Protein AF-A0A6G8Q3K3-F1 (afdb_monomer)

Mean predicted aligned error: 7.08 Å

Radius of gyration: 16.11 Å; Cα contacts (8 Å, |Δi|>4): 156; chains: 1; bounding box: 49×27×40 Å

Nearest PDB structures (foldseek):
  7zje-assembly1_A  TM=4.589E-01  e=6.923E+00  Rattus norvegicus
  8rbx-assembly1_o  TM=2.814E-01  e=6.269E+00  Homo sapiens

Foldseek 3Di:
DLQLLLVLLQVCLVVLVVQPVVRSVVSNVSSVVSNVLVVVVVPDQDALVSLVVLLVSLVVLLVQLVCLQPQRDDPDGPCHRPRDDDALSSLLSNLVSVLSNLCSVCSSVVHDQDPVNVVSNVVSNVSSVVSVVVVVVVVVVVPD

Organism: NCBI:txid2653852

Secondary structure (DSSP, 8-state):
-HHHHHHHHHHHHHHHHHH-HHHHHHHHHHHHHHHHHHHHHTTS---HHHHHHHHHHHHHHHHHHHHHHHT--SSSSTTTTPPPPPPHHHHHHHHHHHHHHHHHHHHHTT-PPPHHHHHHHHHHHHHHHHHHHHHHHHGGGS--

Solvent-accessible surface area (backbone atoms only — not comparable to full-atom values): 7508 Å² total; per-residue (Å²): 70,45,49,55,26,13,52,48,30,48,67,50,16,63,66,31,40,74,74,31,63,67,52,14,48,50,25,42,49,49,14,52,52,28,36,52,48,38,61,55,58,74,75,53,93,74,59,61,66,60,35,48,50,56,34,51,55,39,50,50,52,46,49,51,54,50,35,26,56,72,56,14,43,76,92,51,71,91,58,42,53,43,61,47,81,92,47,53,64,61,51,28,28,44,37,24,37,53,43,37,36,55,52,34,54,26,56,58,69,75,40,78,74,50,75,68,52,49,49,52,44,49,52,39,50,53,50,27,53,50,32,50,55,52,4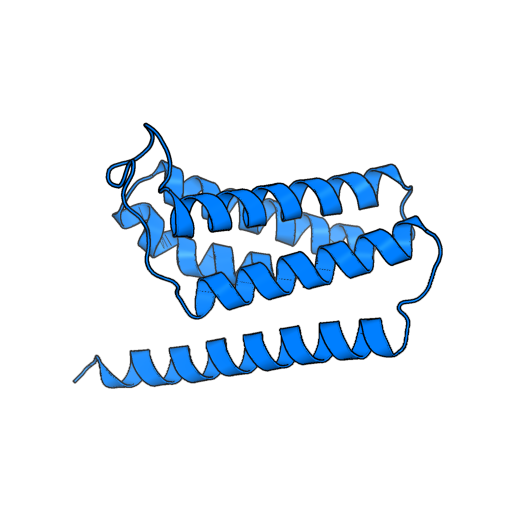8,66,51,55,66,69,68,70,83,118

Structure (mmCIF, N/CA/C/O backbone):
data_AF-A0A6G8Q3K3-F1
#
_entry.id   AF-A0A6G8Q3K3-F1
#
loop_
_atom_site.group_PDB
_atom_site.id
_atom_site.type_symbol
_atom_site.label_atom_id
_atom_site.label_alt_id
_atom_site.label_comp_id
_atom_site.label_asym_id
_atom_site.label_entity_id
_atom_site.label_seq_id
_atom_site.pdbx_PDB_ins_code
_atom_site.Cartn_x
_atom_site.Cartn_y
_atom_site.Cartn_z
_atom_site.occupancy
_atom_site.B_iso_or_equiv
_atom_site.auth_seq_id
_atom_site.auth_comp_id
_atom_site.auth_asym_id
_atom_site.auth_atom_id
_atom_site.pdbx_PDB_model_num
ATOM 1 N N . MET A 1 1 ? 1.385 -2.461 8.935 1.00 86.50 1 MET A N 1
ATOM 2 C CA . MET A 1 1 ? 0.593 -2.754 7.725 1.00 86.50 1 MET A CA 1
ATOM 3 C C . MET A 1 1 ? 0.667 -1.579 6.762 1.00 86.50 1 MET A C 1
ATOM 5 O O . MET A 1 1 ? 1.548 -1.623 5.926 1.00 86.50 1 MET A O 1
ATOM 9 N N . SER A 1 2 ? -0.084 -0.481 6.953 1.00 92.44 2 SER A N 1
ATOM 10 C CA . SER A 1 2 ? -0.017 0.698 6.052 1.00 92.44 2 SER A CA 1
ATOM 11 C C . SER A 1 2 ? 1.395 1.282 5.900 1.00 92.44 2 SER A C 1
ATOM 13 O O . SER A 1 2 ? 1.885 1.432 4.791 1.00 92.44 2 SER A O 1
ATOM 15 N N . LEU A 1 3 ? 2.092 1.540 7.015 1.00 89.69 3 LEU A N 1
ATOM 16 C CA . LEU A 1 3 ? 3.472 2.045 6.976 1.00 89.69 3 LEU A CA 1
ATOM 17 C C . LEU A 1 3 ? 4.454 1.036 6.353 1.00 89.69 3 LEU A C 1
ATOM 19 O O . LEU A 1 3 ? 5.400 1.427 5.687 1.00 89.69 3 LEU A O 1
ATOM 23 N N . SER A 1 4 ? 4.227 -0.261 6.566 1.00 90.88 4 SER A N 1
ATOM 24 C CA . SER A 1 4 ? 5.076 -1.326 6.022 1.00 90.88 4 SER A CA 1
ATOM 25 C C . SER A 1 4 ? 4.988 -1.366 4.495 1.00 90.88 4 SER A C 1
ATOM 27 O O . SER A 1 4 ? 6.020 -1.326 3.838 1.00 90.88 4 SER A O 1
ATOM 29 N N . ALA A 1 5 ? 3.768 -1.363 3.944 1.00 93.81 5 ALA A N 1
ATOM 30 C CA . ALA A 1 5 ? 3.539 -1.267 2.503 1.00 93.81 5 ALA A CA 1
ATOM 31 C C . ALA A 1 5 ? 4.138 0.027 1.931 1.00 93.81 5 ALA A C 1
ATOM 33 O O . ALA A 1 5 ? 4.858 -0.019 0.940 1.00 93.81 5 ALA A O 1
ATOM 34 N N . ALA A 1 6 ? 3.958 1.156 2.628 1.00 95.06 6 ALA A N 1
ATOM 35 C CA . ALA A 1 6 ? 4.523 2.434 2.208 1.00 95.06 6 ALA A CA 1
ATOM 36 C C . ALA A 1 6 ? 6.051 2.395 2.052 1.00 95.06 6 ALA A C 1
ATOM 38 O O . ALA A 1 6 ? 6.586 2.889 1.064 1.00 95.06 6 ALA A O 1
ATOM 39 N N . LEU A 1 7 ? 6.757 1.799 3.016 1.00 92.56 7 LEU A N 1
ATOM 40 C CA . LEU A 1 7 ? 8.214 1.678 2.967 1.00 92.56 7 LEU A CA 1
ATOM 41 C C . LEU A 1 7 ? 8.676 0.729 1.859 1.00 92.56 7 LEU A C 1
ATOM 43 O O . LEU A 1 7 ? 9.671 1.023 1.205 1.00 92.56 7 LEU A O 1
ATOM 47 N N . ILE A 1 8 ? 7.957 -0.374 1.626 1.00 93.94 8 ILE A N 1
ATOM 48 C CA . ILE A 1 8 ? 8.282 -1.304 0.537 1.00 93.94 8 ILE A CA 1
ATOM 49 C C . ILE A 1 8 ? 8.085 -0.619 -0.820 1.00 93.94 8 ILE A C 1
ATOM 51 O O . ILE A 1 8 ? 8.979 -0.680 -1.659 1.00 93.94 8 ILE A O 1
ATOM 55 N N . HIS A 1 9 ? 6.973 0.096 -1.018 1.00 97.12 9 HIS A N 1
ATOM 56 C CA . HIS A 1 9 ? 6.743 0.846 -2.251 1.00 97.12 9 HIS A CA 1
ATOM 57 C C . HIS A 1 9 ? 7.795 1.932 -2.477 1.00 97.12 9 HIS A C 1
ATOM 59 O O . HIS A 1 9 ? 8.308 2.076 -3.581 1.00 97.12 9 HIS A O 1
ATOM 65 N N . LEU A 1 10 ? 8.161 2.672 -1.428 1.00 96.25 10 LEU A N 1
ATOM 66 C CA . LEU A 1 10 ? 9.201 3.690 -1.536 1.00 96.25 10 LEU A CA 1
ATOM 67 C C . LEU A 1 10 ? 10.562 3.076 -1.887 1.00 96.25 10 LEU A C 1
ATOM 69 O O . LEU A 1 10 ? 11.306 3.658 -2.669 1.00 96.25 10 LEU A O 1
ATOM 73 N N . PHE A 1 11 ? 10.874 1.909 -1.320 1.00 95.44 11 PHE A N 1
ATOM 74 C CA . PHE A 1 11 ? 12.110 1.184 -1.601 1.00 95.44 11 PHE A CA 1
ATOM 75 C C . PHE A 1 11 ? 12.168 0.658 -3.041 1.00 95.44 11 PHE A C 1
ATOM 77 O O . PHE A 1 11 ? 13.223 0.726 -3.656 1.00 95.44 11 PHE A O 1
ATOM 84 N N . ALA A 1 12 ? 11.048 0.176 -3.584 1.00 94.62 12 ALA A N 1
ATOM 85 C CA . ALA A 1 12 ? 10.960 -0.324 -4.959 1.00 94.62 12 ALA A CA 1
ATOM 86 C C . ALA A 1 12 ? 10.897 0.794 -6.022 1.00 94.62 12 ALA A C 1
ATOM 88 O O . ALA A 1 12 ? 11.140 0.543 -7.201 1.00 94.62 12 ALA A O 1
ATOM 89 N N . ALA A 1 13 ? 10.578 2.031 -5.627 1.00 96.44 13 ALA A N 1
ATOM 90 C CA . ALA A 1 13 ? 10.362 3.133 -6.561 1.00 96.44 13 ALA A CA 1
ATOM 91 C C . ALA A 1 13 ? 11.549 3.448 -7.500 1.00 96.44 13 ALA A C 1
ATOM 93 O O . ALA A 1 13 ? 11.274 3.704 -8.671 1.00 96.44 13 ALA A O 1
ATOM 94 N N . PRO A 1 14 ? 12.829 3.456 -7.061 1.00 96.56 14 PRO A N 1
ATOM 95 C CA . PRO A 1 14 ? 13.956 3.771 -7.943 1.00 96.56 14 PRO A CA 1
ATOM 96 C C . PRO A 1 14 ? 14.071 2.815 -9.133 1.00 96.56 14 PRO A C 1
ATOM 98 O O . PRO A 1 14 ? 14.147 3.284 -10.262 1.00 96.56 14 PRO A O 1
ATOM 101 N N . GLU A 1 15 ? 13.978 1.505 -8.889 1.00 93.06 15 GLU A N 1
ATOM 102 C CA . GLU A 1 15 ? 13.992 0.468 -9.934 1.00 93.06 15 GLU A CA 1
ATOM 103 C C . GLU A 1 15 ? 12.875 0.716 -10.961 1.00 93.06 15 GLU A C 1
ATOM 105 O O . GLU A 1 15 ? 13.106 0.747 -12.165 1.00 93.06 15 GLU A O 1
ATOM 110 N N . HIS A 1 16 ? 11.676 1.060 -10.490 1.00 94.50 16 HIS A N 1
ATOM 111 C CA . HIS A 1 16 ? 10.541 1.337 -11.369 1.00 94.50 16 HIS A CA 1
ATOM 112 C C . HIS A 1 16 ? 10.669 2.669 -12.129 1.00 94.50 16 HIS A C 1
ATOM 114 O O . HIS A 1 16 ? 10.059 2.831 -13.184 1.00 94.50 16 HIS A O 1
ATOM 120 N N . PHE A 1 17 ? 11.443 3.641 -11.631 1.00 96.75 17 PHE A N 1
ATOM 121 C CA . PHE A 1 17 ? 11.765 4.857 -12.387 1.00 96.75 17 PHE A CA 1
ATOM 122 C C . PHE A 1 17 ? 12.752 4.595 -13.526 1.00 96.75 17 PHE A C 1
ATOM 124 O O . PHE A 1 17 ? 12.676 5.298 -14.536 1.00 96.75 17 PHE A O 1
ATOM 131 N N . GLU A 1 18 ? 13.652 3.620 -13.371 1.00 95.62 18 GLU A N 1
ATOM 132 C CA . GLU A 1 18 ? 14.578 3.203 -14.431 1.00 95.62 18 GLU A CA 1
ATOM 133 C C . GLU A 1 18 ? 13.828 2.555 -15.602 1.00 95.62 18 GLU A C 1
ATOM 135 O O . GLU A 1 18 ? 14.192 2.769 -16.757 1.00 95.62 18 GLU A O 1
ATOM 140 N N . GLU A 1 19 ? 12.733 1.847 -15.316 1.00 92.44 19 GLU A N 1
ATOM 141 C CA . GLU A 1 19 ? 11.857 1.268 -16.338 1.00 92.44 19 GLU A CA 1
ATOM 142 C C . GLU A 1 19 ? 10.944 2.314 -16.992 1.00 92.44 19 GLU A C 1
ATOM 144 O O . GLU A 1 19 ? 10.910 2.462 -18.217 1.00 92.44 19 GLU A O 1
ATOM 149 N N . TRP A 1 20 ? 10.161 3.042 -16.187 1.00 94.31 20 TRP A N 1
ATOM 150 C CA . TRP A 1 20 ? 9.233 4.048 -16.693 1.00 94.31 20 TRP A CA 1
ATOM 151 C C . TRP A 1 20 ? 8.797 5.035 -15.612 1.00 94.31 20 TRP A C 1
ATOM 153 O O . TRP A 1 20 ? 8.324 4.663 -14.539 1.00 94.31 20 TRP A O 1
ATOM 163 N N . TRP A 1 21 ? 8.826 6.331 -15.937 1.00 95.56 21 TRP A N 1
ATOM 164 C CA . TRP A 1 21 ? 8.464 7.394 -14.993 1.00 95.56 21 TRP A CA 1
ATOM 165 C C . TRP A 1 21 ? 7.082 7.199 -14.346 1.00 95.56 21 TRP A C 1
ATOM 167 O O . TRP A 1 21 ? 6.893 7.560 -13.182 1.00 95.56 21 TRP A O 1
ATOM 177 N N . GLY A 1 22 ? 6.116 6.628 -15.075 1.00 94.50 22 GLY A N 1
ATOM 178 C CA . GLY A 1 22 ? 4.771 6.386 -14.559 1.00 94.50 22 GLY A CA 1
ATOM 179 C C . GLY A 1 22 ? 4.720 5.265 -13.518 1.00 94.50 22 GLY A C 1
ATOM 180 O O . GLY A 1 22 ? 3.977 5.396 -12.544 1.00 94.50 22 GLY A O 1
ATOM 181 N N . TYR A 1 23 ? 5.552 4.226 -13.650 1.00 93.69 23 TYR A N 1
ATOM 182 C CA . TYR A 1 23 ? 5.670 3.175 -12.638 1.00 93.69 23 TYR A CA 1
ATOM 183 C C . TYR A 1 23 ? 6.285 3.746 -11.363 1.00 93.69 23 TYR A C 1
ATOM 185 O O . TYR A 1 23 ? 5.654 3.705 -10.308 1.00 93.69 23 TYR A O 1
ATOM 193 N N . GLY A 1 24 ? 7.446 4.400 -11.460 1.00 96.25 24 GLY A N 1
ATOM 194 C CA . GLY A 1 24 ? 8.074 5.040 -10.301 1.00 96.25 24 GLY A CA 1
ATOM 195 C C . GLY A 1 24 ? 7.152 6.049 -9.601 1.00 96.25 24 GLY A C 1
ATOM 196 O O . GLY A 1 24 ? 7.032 6.054 -8.373 1.00 96.25 24 GLY A O 1
ATOM 197 N N . THR A 1 25 ? 6.404 6.851 -10.369 1.00 97.69 25 THR A N 1
ATOM 198 C CA . THR A 1 25 ? 5.424 7.805 -9.817 1.00 97.69 25 THR A CA 1
ATOM 199 C C . THR A 1 25 ? 4.296 7.101 -9.064 1.00 97.69 25 THR A C 1
ATOM 201 O O . THR A 1 25 ? 3.905 7.559 -7.988 1.00 97.69 25 THR A O 1
ATOM 204 N N . PHE A 1 26 ? 3.780 5.985 -9.586 1.00 96.06 26 PHE A N 1
ATOM 205 C CA . PHE A 1 26 ? 2.769 5.184 -8.897 1.00 96.06 26 PHE A CA 1
ATOM 206 C C . PHE A 1 26 ? 3.288 4.646 -7.557 1.00 96.06 26 PHE A C 1
ATOM 208 O O . PHE A 1 26 ? 2.590 4.750 -6.544 1.00 96.06 26 PHE A O 1
ATOM 215 N N . PHE A 1 27 ? 4.519 4.132 -7.524 1.00 97.62 27 PHE A N 1
ATOM 216 C CA . PHE A 1 27 ? 5.136 3.609 -6.304 1.00 97.62 27 PHE A CA 1
ATOM 217 C C . PHE A 1 27 ? 5.346 4.704 -5.249 1.00 97.62 27 PHE A C 1
ATOM 219 O O . PHE A 1 27 ? 4.936 4.540 -4.098 1.00 97.62 27 PHE A O 1
ATOM 226 N N . VAL A 1 28 ? 5.890 5.864 -5.634 1.00 98.38 28 VAL A N 1
ATOM 227 C CA . VAL A 1 28 ? 6.034 7.012 -4.718 1.00 98.38 28 VAL A CA 1
ATOM 228 C C . VAL A 1 28 ? 4.674 7.514 -4.237 1.00 98.38 28 VAL A C 1
ATOM 230 O O . VAL A 1 28 ? 4.496 7.762 -3.044 1.00 98.38 28 VAL A O 1
ATOM 233 N N . GLY A 1 29 ? 3.695 7.641 -5.136 1.00 98.50 29 GLY A N 1
ATOM 234 C CA . GLY A 1 29 ? 2.341 8.069 -4.790 1.00 98.50 29 GLY A CA 1
ATOM 235 C C . GLY A 1 29 ? 1.688 7.131 -3.775 1.00 98.50 29 GLY A C 1
ATOM 236 O O . GLY A 1 29 ? 1.175 7.587 -2.750 1.00 98.50 29 GLY A O 1
ATOM 237 N N . SER A 1 30 ? 1.785 5.821 -4.009 1.00 98.25 30 SER A N 1
ATOM 238 C CA . SER A 1 30 ? 1.301 4.786 -3.091 1.00 98.25 30 SER A CA 1
ATOM 239 C C . SER A 1 30 ? 1.991 4.881 -1.732 1.00 98.25 30 SER A C 1
ATOM 241 O O . SER A 1 30 ? 1.313 4.905 -0.703 1.00 98.25 30 SER A O 1
ATOM 243 N N . ALA A 1 31 ? 3.317 5.044 -1.714 1.00 97.94 31 ALA A N 1
ATOM 244 C CA . ALA A 1 31 ? 4.086 5.213 -0.487 1.00 97.94 31 ALA A CA 1
ATOM 245 C C . ALA A 1 31 ? 3.659 6.445 0.323 1.00 97.94 31 ALA A C 1
ATOM 247 O O . ALA A 1 31 ? 3.425 6.349 1.530 1.00 97.94 31 ALA A O 1
ATOM 248 N N . VAL A 1 32 ? 3.505 7.599 -0.329 1.00 98.44 32 VAL A N 1
ATOM 249 C CA . VAL A 1 32 ? 3.074 8.842 0.327 1.00 98.44 32 VAL A CA 1
ATOM 250 C C . VAL A 1 32 ? 1.670 8.687 0.903 1.00 98.44 32 VAL A C 1
ATOM 252 O O . VAL A 1 32 ? 1.450 9.002 2.075 1.00 98.44 32 VAL A O 1
ATOM 255 N N . VAL A 1 33 ? 0.725 8.165 0.117 1.00 98.31 33 VAL A N 1
ATOM 256 C CA . VAL A 1 33 ? -0.665 7.986 0.553 1.00 98.31 33 VAL A CA 1
ATOM 257 C C . VAL A 1 33 ? -0.750 6.990 1.709 1.00 98.31 33 VAL A C 1
ATOM 259 O O . VAL A 1 33 ? -1.375 7.292 2.726 1.00 98.31 33 VAL A O 1
ATOM 262 N N . GLN A 1 34 ? -0.096 5.832 1.610 1.00 98.19 34 GLN A N 1
ATOM 263 C CA . GLN A 1 34 ? -0.116 4.813 2.664 1.00 98.19 34 GLN A CA 1
ATOM 264 C C . GLN A 1 34 ? 0.643 5.254 3.923 1.00 98.19 34 GLN A C 1
ATOM 266 O O . GLN A 1 34 ? 0.217 4.927 5.036 1.00 98.19 34 GLN A O 1
ATOM 271 N N . GLY A 1 35 ? 1.726 6.020 3.778 1.00 96.81 35 GLY A N 1
ATOM 272 C CA . GLY A 1 35 ? 2.465 6.613 4.892 1.00 96.81 35 GLY A CA 1
ATOM 273 C C . GLY A 1 35 ? 1.633 7.667 5.625 1.00 96.81 35 GLY A C 1
ATOM 274 O O . GLY A 1 35 ? 1.469 7.593 6.845 1.00 96.81 35 GLY A O 1
ATOM 275 N N . ALA A 1 36 ? 1.024 8.597 4.885 1.00 97.56 36 ALA A N 1
ATOM 276 C CA . ALA A 1 36 ? 0.123 9.603 5.443 1.00 97.56 36 ALA A CA 1
ATOM 277 C C . ALA A 1 36 ? -1.094 8.953 6.116 1.00 97.56 36 ALA A C 1
ATOM 279 O O . ALA A 1 36 ? -1.437 9.304 7.247 1.00 97.56 36 ALA A O 1
ATOM 280 N N . TYR A 1 37 ? -1.704 7.957 5.467 1.00 97.69 37 TYR A N 1
ATOM 281 C CA . TYR A 1 37 ? -2.822 7.206 6.030 1.00 97.69 37 TYR A CA 1
ATOM 282 C C . TYR A 1 37 ? -2.429 6.510 7.338 1.00 97.69 37 TYR A C 1
ATOM 284 O O . TYR A 1 37 ? -3.190 6.569 8.300 1.00 97.69 37 TYR A O 1
ATOM 292 N N . ALA A 1 38 ? -1.228 5.923 7.423 1.00 93.88 38 ALA A N 1
ATOM 293 C CA . ALA A 1 38 ? -0.725 5.318 8.657 1.00 93.88 38 ALA A CA 1
ATOM 294 C C . ALA A 1 38 ? -0.639 6.337 9.803 1.00 93.88 38 ALA A C 1
ATOM 296 O O . ALA A 1 38 ? -1.115 6.067 10.904 1.00 93.88 38 ALA A O 1
ATOM 297 N N . VAL A 1 39 ? -0.067 7.516 9.537 1.00 93.88 39 VAL A N 1
ATOM 298 C CA . VAL A 1 39 ? 0.079 8.586 10.535 1.00 93.88 39 VAL A CA 1
ATOM 299 C C . VAL A 1 39 ? -1.281 9.098 10.999 1.00 93.88 39 VAL A C 1
ATOM 301 O O . VAL A 1 39 ? -1.493 9.270 12.198 1.00 93.88 39 V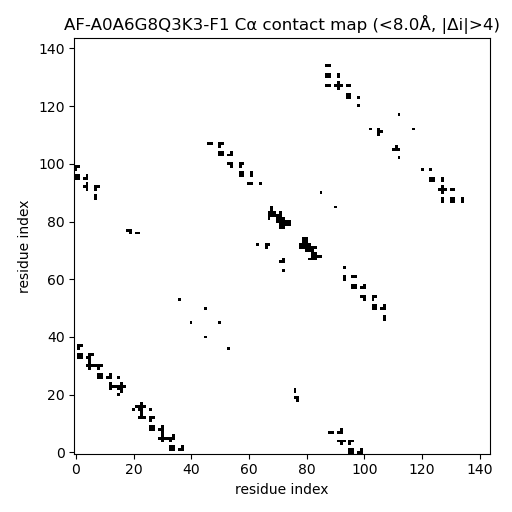AL A O 1
ATOM 304 N N . VAL A 1 40 ? -2.213 9.336 10.073 1.00 96.12 40 VAL A N 1
ATOM 305 C CA . VAL A 1 40 ? -3.554 9.831 10.408 1.00 96.12 40 VAL A CA 1
ATOM 306 C C . VAL A 1 40 ? -4.345 8.768 11.166 1.00 96.12 40 VAL A C 1
ATOM 308 O O . VAL A 1 40 ? -4.922 9.081 12.202 1.00 96.12 40 VAL A O 1
ATOM 311 N N . LEU A 1 41 ? -4.309 7.504 10.736 1.00 93.50 41 LEU A N 1
ATOM 312 C CA . LEU A 1 41 ? -5.029 6.405 11.385 1.00 93.50 41 LEU A CA 1
ATOM 313 C C . LEU A 1 41 ? -4.718 6.306 12.890 1.00 93.50 41 LEU A C 1
ATOM 315 O O . LEU A 1 41 ? -5.624 6.037 13.672 1.00 93.50 41 LEU A O 1
ATOM 319 N N . LEU A 1 42 ? -3.479 6.590 13.306 1.00 91.31 42 LEU A N 1
ATOM 320 C CA . LEU A 1 42 ? -3.048 6.545 14.710 1.00 91.31 42 LEU A CA 1
ATOM 321 C C . LEU A 1 42 ? -3.556 7.708 15.581 1.00 91.31 42 LEU A C 1
ATOM 323 O O . LEU A 1 42 ? -3.440 7.639 16.802 1.00 91.31 42 LEU A O 1
ATOM 327 N N . ARG A 1 43 ? -4.103 8.780 14.995 1.00 93.19 43 ARG A N 1
ATOM 328 C CA . ARG A 1 43 ? -4.485 9.999 15.735 1.00 93.19 43 ARG A CA 1
ATOM 329 C C . ARG A 1 43 ? -5.876 9.960 16.360 1.00 93.19 43 ARG A C 1
ATOM 331 O O . ARG A 1 43 ? -6.239 10.906 17.053 1.00 93.19 43 ARG A O 1
ATOM 338 N N . GLY A 1 44 ? -6.655 8.904 16.153 1.00 83.06 44 GLY A N 1
ATOM 339 C CA . GLY A 1 44 ? -7.929 8.781 16.847 1.00 83.06 44 GLY A CA 1
ATOM 340 C C . GLY A 1 44 ? -8.893 7.771 16.245 1.00 83.06 44 GLY A C 1
ATOM 341 O O . GLY A 1 44 ? -8.581 7.102 15.258 1.00 83.06 44 GLY A O 1
ATOM 342 N N . PRO A 1 45 ? -10.082 7.649 16.850 1.00 83.44 45 PRO A N 1
ATOM 343 C CA . PRO A 1 45 ? -11.194 6.967 16.216 1.00 83.44 45 PRO A CA 1
ATOM 344 C C . PRO A 1 45 ? -11.641 7.768 14.989 1.00 83.44 45 PRO A C 1
ATOM 346 O O . PRO A 1 45 ? -11.746 8.993 15.034 1.00 83.44 45 PRO A O 1
ATOM 349 N N . TRP A 1 46 ? -11.934 7.069 13.897 1.00 93.44 46 TRP A N 1
ATOM 350 C CA . TRP A 1 46 ? -12.368 7.689 12.650 1.00 93.44 46 TRP A CA 1
ATOM 351 C C . TRP A 1 46 ? -13.759 7.197 12.260 1.00 93.44 46 TRP A C 1
ATOM 353 O O . TRP A 1 46 ? -14.190 6.110 12.641 1.00 93.44 46 TRP A O 1
ATOM 363 N N . GLY A 1 47 ? -14.480 8.002 11.480 1.00 92.12 47 GLY A N 1
ATOM 364 C CA . GLY A 1 47 ? -15.770 7.597 10.926 1.00 92.12 47 GLY A CA 1
ATOM 365 C C . GLY A 1 47 ? -15.636 6.495 9.868 1.00 92.12 47 GLY A C 1
ATOM 366 O O . GLY A 1 47 ? -14.578 6.304 9.267 1.00 92.12 47 GLY A O 1
ATOM 367 N N . SER A 1 48 ? -16.748 5.814 9.567 1.00 93.31 48 SER A N 1
ATOM 368 C CA . SER A 1 48 ? -16.811 4.727 8.570 1.00 93.31 48 SER A CA 1
ATOM 369 C C . SER A 1 48 ? -16.209 5.101 7.207 1.00 93.31 48 SER A C 1
ATOM 371 O O . SER A 1 48 ? -15.620 4.247 6.539 1.00 93.31 48 SER A O 1
ATOM 373 N N . SER A 1 49 ? -16.345 6.358 6.777 1.00 96.25 49 SER A N 1
ATOM 374 C CA . SER A 1 49 ? -15.806 6.831 5.496 1.00 96.25 49 SER A CA 1
ATOM 375 C C . SER A 1 49 ? -14.281 6.748 5.440 1.00 96.25 49 SER A C 1
ATOM 377 O O . SER A 1 49 ? -13.742 6.309 4.431 1.00 96.25 49 SER A O 1
ATOM 379 N N . PHE A 1 50 ? -13.586 7.075 6.533 1.00 96.88 50 PHE A N 1
ATOM 380 C CA . PHE A 1 50 ? -12.124 7.022 6.589 1.00 96.88 50 PHE A CA 1
ATOM 381 C C . PHE A 1 50 ? -11.610 5.592 6.388 1.00 96.88 50 PHE A C 1
ATOM 383 O O . PHE A 1 50 ? -10.774 5.341 5.522 1.00 96.88 50 PHE A O 1
ATOM 390 N N . TYR A 1 51 ? -12.192 4.630 7.111 1.00 96.19 51 TYR A N 1
ATOM 391 C CA . TYR A 1 51 ? -11.853 3.216 6.948 1.00 96.19 51 TYR A CA 1
ATOM 392 C C . TYR A 1 51 ? -12.179 2.702 5.544 1.00 96.19 51 TYR A C 1
ATOM 394 O O . TYR A 1 51 ? -11.433 1.897 4.996 1.00 96.19 51 TYR A O 1
ATOM 402 N N . THR A 1 52 ? -13.272 3.182 4.944 1.00 97.31 52 THR A N 1
ATOM 403 C CA . THR A 1 52 ? -13.663 2.810 3.576 1.00 97.31 52 THR A CA 1
ATOM 404 C C . THR A 1 52 ? -12.645 3.302 2.548 1.00 97.31 52 THR A C 1
ATOM 406 O O . THR A 1 52 ? -12.297 2.539 1.654 1.00 97.31 52 THR A O 1
ATOM 409 N N . VAL A 1 53 ? -12.119 4.521 2.705 1.00 97.75 53 VAL A N 1
ATOM 410 C CA . VAL A 1 53 ? -11.045 5.050 1.847 1.00 97.75 53 VAL A CA 1
ATOM 411 C C . VAL A 1 53 ? -9.790 4.185 1.953 1.00 97.75 53 VAL A C 1
ATOM 413 O O . VAL A 1 53 ? -9.244 3.787 0.927 1.00 97.75 53 VAL A O 1
ATOM 416 N N . GLY A 1 54 ? -9.370 3.824 3.170 1.00 97.56 54 GLY A N 1
ATOM 417 C CA . GLY A 1 54 ? -8.222 2.936 3.355 1.00 97.56 54 GLY A CA 1
ATOM 418 C C . GLY A 1 54 ? -8.429 1.551 2.737 1.00 97.56 54 GLY A C 1
ATOM 419 O O . GLY A 1 54 ? -7.530 1.037 2.078 1.00 97.56 54 GLY A O 1
ATOM 420 N N . ILE A 1 55 ? -9.620 0.963 2.897 1.00 98.06 55 ILE A N 1
ATOM 421 C CA . ILE A 1 55 ? -9.970 -0.326 2.280 1.00 98.06 55 ILE A CA 1
ATOM 422 C C . ILE A 1 55 ? -9.902 -0.227 0.755 1.00 98.06 55 ILE A C 1
ATOM 424 O O . ILE A 1 55 ? -9.216 -1.026 0.125 1.00 98.06 55 ILE A O 1
ATOM 428 N N . ALA A 1 56 ? -10.592 0.752 0.168 1.00 98.12 56 ALA A N 1
ATOM 429 C CA . ALA A 1 56 ? -10.665 0.910 -1.279 1.00 98.12 56 ALA A CA 1
ATOM 430 C C . ALA A 1 56 ? -9.282 1.166 -1.890 1.00 98.12 56 ALA A C 1
ATOM 432 O O . ALA A 1 56 ? -8.923 0.510 -2.861 1.00 98.12 56 ALA A O 1
ATOM 433 N N . GLY A 1 57 ? -8.485 2.055 -1.289 1.00 97.94 57 GLY A N 1
ATOM 434 C CA . GLY A 1 57 ? -7.145 2.376 -1.781 1.00 97.94 57 GLY A CA 1
ATOM 435 C C . GLY A 1 57 ? -6.222 1.157 -1.823 1.00 97.94 57 GLY A C 1
ATOM 436 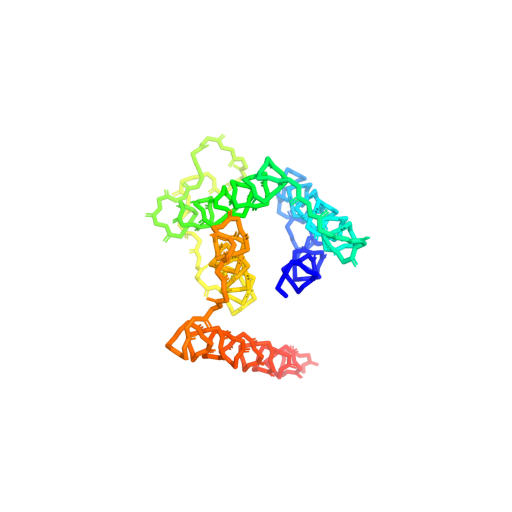O O . GLY A 1 57 ? -5.599 0.902 -2.846 1.00 97.94 57 GLY A O 1
ATOM 437 N N . ASN A 1 58 ? -6.186 0.357 -0.753 1.00 98.19 58 ASN A N 1
ATOM 438 C CA . ASN A 1 58 ? -5.348 -0.847 -0.722 1.00 98.19 58 ASN A CA 1
ATOM 439 C C . ASN A 1 58 ? -5.867 -1.928 -1.682 1.00 98.19 58 ASN A C 1
ATOM 441 O O . ASN A 1 58 ? -5.073 -2.580 -2.345 1.00 98.19 58 ASN A O 1
ATOM 445 N N . LEU A 1 59 ? -7.189 -2.095 -1.819 1.00 97.38 59 LEU A N 1
ATOM 446 C CA . LEU A 1 59 ? -7.748 -3.040 -2.793 1.00 97.38 59 LEU A CA 1
ATOM 447 C C . LEU A 1 59 ? -7.415 -2.666 -4.240 1.00 97.38 59 LEU A C 1
ATOM 449 O O . LEU A 1 59 ? -7.225 -3.564 -5.052 1.00 97.38 59 LEU A O 1
ATOM 453 N N . VAL A 1 60 ? -7.329 -1.373 -4.564 1.00 97.62 60 VAL A N 1
ATOM 454 C CA . VAL A 1 60 ? -6.900 -0.922 -5.896 1.00 97.62 60 VAL A CA 1
ATOM 455 C C . VAL A 1 60 ? -5.452 -1.327 -6.171 1.00 97.62 60 VAL A C 1
ATOM 457 O O . VAL A 1 60 ? -5.183 -1.848 -7.250 1.00 97.62 60 VAL A O 1
ATOM 460 N N . ILE A 1 61 ? -4.541 -1.149 -5.208 1.00 97.50 61 ILE A N 1
ATOM 461 C CA . ILE A 1 61 ? -3.131 -1.543 -5.373 1.00 97.50 61 ILE A CA 1
ATOM 462 C C . ILE A 1 61 ? -3.016 -3.066 -5.522 1.00 97.50 61 ILE A C 1
ATOM 464 O O . ILE A 1 61 ? -2.420 -3.540 -6.486 1.00 97.50 61 ILE A O 1
ATOM 468 N N . VAL A 1 62 ? -3.679 -3.834 -4.651 1.00 95.81 62 VAL A N 1
ATOM 469 C CA . VAL A 1 62 ? -3.706 -5.307 -4.724 1.00 95.81 62 VAL A CA 1
ATOM 470 C C . VAL A 1 62 ? -4.297 -5.796 -6.050 1.00 95.81 62 VAL A C 1
ATOM 472 O O . VAL A 1 62 ? -3.784 -6.740 -6.646 1.00 95.81 62 VAL A O 1
ATOM 475 N N . ALA A 1 63 ? -5.374 -5.171 -6.535 1.00 92.31 63 ALA A N 1
ATOM 476 C CA . ALA A 1 63 ? -5.979 -5.529 -7.814 1.00 92.31 63 ALA A CA 1
ATOM 477 C C . ALA A 1 63 ? -5.041 -5.226 -8.988 1.00 92.31 63 ALA A C 1
ATOM 479 O O . ALA A 1 63 ? -4.926 -6.047 -9.894 1.00 92.31 63 ALA A O 1
ATOM 480 N N .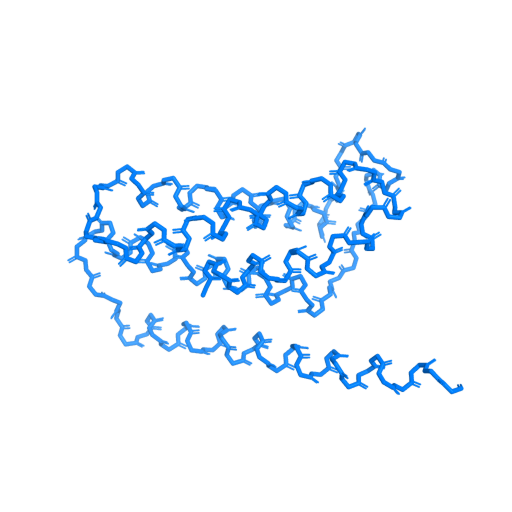 LEU A 1 64 ? -4.349 -4.085 -8.960 1.00 92.19 64 LEU A N 1
ATOM 481 C CA . LEU A 1 64 ? -3.352 -3.748 -9.971 1.00 92.19 64 LEU A CA 1
ATOM 482 C C . LEU A 1 64 ? -2.194 -4.753 -9.970 1.00 92.19 64 LEU A C 1
ATOM 484 O O . LEU A 1 64 ? -1.820 -5.238 -11.034 1.00 92.19 64 LEU A O 1
ATOM 488 N N . TRP A 1 65 ? -1.683 -5.119 -8.790 1.00 93.25 65 TRP A N 1
ATOM 489 C CA . TRP A 1 65 ? -0.675 -6.171 -8.646 1.00 93.25 65 TRP A CA 1
ATOM 490 C C . TRP A 1 65 ? -1.179 -7.523 -9.171 1.00 93.25 65 TRP A C 1
ATOM 492 O O . TRP A 1 65 ? -0.463 -8.245 -9.850 1.00 93.25 65 TRP A O 1
ATOM 502 N N . LEU A 1 66 ? -2.443 -7.879 -8.940 1.00 88.06 66 LEU A N 1
ATOM 503 C CA . LEU A 1 66 ? -2.979 -9.116 -9.506 1.00 88.06 66 LEU A CA 1
ATOM 504 C C . LEU A 1 66 ? -3.018 -9.062 -11.041 1.00 88.06 66 LEU A C 1
ATOM 506 O O . LEU A 1 66 ? -2.677 -10.045 -11.697 1.00 88.06 66 LEU A O 1
ATOM 510 N N . VAL A 1 67 ? -3.412 -7.924 -11.619 1.00 85.94 67 VAL A N 1
ATOM 511 C CA . VAL A 1 67 ? -3.462 -7.730 -13.076 1.00 85.94 67 VAL A CA 1
ATOM 512 C C . VAL A 1 67 ? -2.075 -7.865 -13.692 1.00 85.94 67 VAL A C 1
ATOM 514 O O . VAL A 1 67 ? -1.909 -8.646 -14.624 1.00 85.94 67 VAL A O 1
ATOM 517 N N . THR A 1 68 ? -1.062 -7.191 -13.151 1.00 86.44 68 THR A N 1
ATOM 518 C CA . THR A 1 68 ? 0.318 -7.280 -13.659 1.00 86.44 68 THR A CA 1
ATOM 519 C C . THR A 1 68 ? 0.865 -8.714 -13.606 1.00 86.44 68 THR A C 1
ATOM 521 O O . THR A 1 68 ? 1.622 -9.110 -14.485 1.00 86.44 68 THR A O 1
ATOM 524 N N . ARG A 1 69 ? 0.434 -9.530 -12.630 1.00 88.88 69 ARG A N 1
ATOM 525 C CA . ARG A 1 69 ? 0.896 -10.923 -12.428 1.00 88.88 69 ARG A CA 1
ATOM 526 C C . ARG A 1 69 ? 0.077 -11.973 -13.185 1.00 88.88 69 ARG A C 1
ATOM 528 O O . ARG A 1 69 ? 0.454 -13.141 -13.205 1.00 88.88 69 ARG A O 1
ATOM 535 N N . THR A 1 70 ? -1.048 -11.593 -13.789 1.00 79.38 70 THR A N 1
ATOM 536 C CA . THR A 1 70 ? -1.947 -12.545 -14.474 1.00 79.38 70 THR A CA 1
ATOM 537 C C . THR A 1 70 ? -2.231 -12.200 -15.929 1.00 79.38 70 THR A C 1
ATOM 539 O O . THR A 1 70 ? -2.432 -13.107 -16.732 1.00 79.38 70 THR A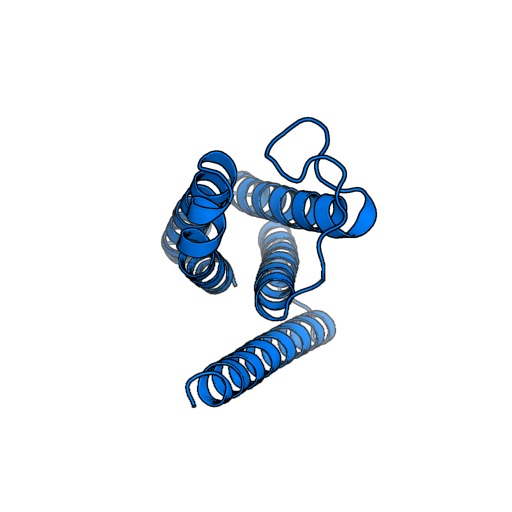 O 1
ATOM 542 N N . ALA A 1 71 ? -2.247 -10.914 -16.274 1.00 81.75 71 ALA A N 1
ATOM 543 C CA . ALA A 1 71 ? -2.604 -10.420 -17.601 1.00 81.75 71 ALA A CA 1
ATOM 544 C C . ALA A 1 71 ? -1.640 -9.353 -18.149 1.00 81.75 71 ALA A C 1
ATOM 546 O O . ALA A 1 71 ? -1.671 -9.080 -19.347 1.00 81.75 71 ALA A O 1
ATOM 547 N N . GLY A 1 72 ? -0.810 -8.751 -17.291 1.00 82.62 72 GLY A N 1
ATOM 548 C CA . GLY A 1 72 ? -0.020 -7.566 -17.622 1.00 82.62 72 GLY A CA 1
ATOM 549 C C . GLY A 1 72 ? -0.867 -6.287 -17.643 1.00 82.62 72 GLY A C 1
ATOM 550 O O . GLY A 1 72 ? -2.093 -6.327 -17.786 1.00 82.62 72 GLY A O 1
ATOM 551 N N . ILE A 1 73 ? -0.232 -5.121 -17.477 1.00 84.62 73 ILE A N 1
ATOM 552 C CA . ILE A 1 73 ? -0.947 -3.836 -17.579 1.00 84.62 73 ILE A CA 1
ATOM 553 C C . ILE A 1 73 ? -1.294 -3.575 -19.046 1.00 84.62 73 ILE A C 1
ATOM 555 O O . ILE A 1 73 ? -0.412 -3.626 -19.905 1.00 84.62 73 ILE A O 1
ATOM 559 N N . PRO A 1 74 ? -2.553 -3.249 -19.371 1.00 79.75 74 PRO A N 1
ATOM 560 C CA . PRO A 1 74 ? -2.921 -2.952 -20.741 1.00 79.75 74 PRO A CA 1
ATOM 561 C C . PRO A 1 74 ? -2.479 -1.531 -21.127 1.00 79.75 74 PRO A C 1
ATOM 563 O O . PRO A 1 74 ? -2.703 -0.572 -20.389 1.00 79.75 74 PRO A O 1
ATOM 566 N N . PHE A 1 75 ? -1.907 -1.392 -22.326 1.00 80.44 75 PHE A N 1
ATOM 567 C CA . PHE A 1 75 ? -1.645 -0.123 -23.037 1.00 80.44 75 PHE A CA 1
ATOM 568 C C . PHE A 1 75 ? -0.669 0.889 -22.404 1.00 80.44 75 PHE A C 1
ATOM 570 O O . PHE A 1 75 ? -0.315 1.856 -23.079 1.00 80.44 75 PHE A O 1
ATOM 577 N N . LEU A 1 76 ? -0.248 0.722 -21.148 1.00 84.25 76 LEU A N 1
ATOM 578 C CA . LEU A 1 76 ? 0.608 1.675 -20.436 1.00 84.25 76 LEU A CA 1
ATOM 579 C C . LEU A 1 76 ? 1.993 1.095 -20.157 1.00 84.25 76 LEU A C 1
ATOM 581 O O . LEU A 1 76 ? 2.111 -0.043 -19.716 1.00 84.25 76 LEU A O 1
ATOM 585 N N . GLY A 1 77 ? 3.011 1.937 -20.344 1.00 85.88 77 GLY A N 1
ATOM 586 C CA . GLY A 1 77 ? 4.407 1.617 -20.066 1.00 85.88 77 GLY A CA 1
ATOM 587 C C . GLY A 1 77 ? 5.072 0.713 -21.116 1.00 85.88 77 GLY A C 1
ATOM 588 O O . GLY A 1 77 ? 4.416 0.224 -22.038 1.00 85.88 77 GLY A O 1
ATOM 589 N N . PRO A 1 78 ? 6.399 0.527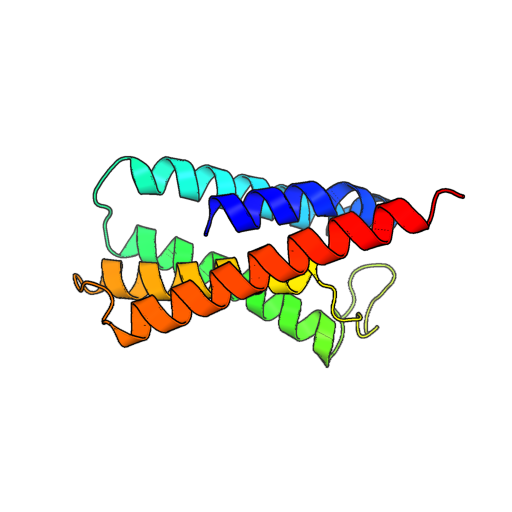 -21.013 1.00 87.12 78 PRO A N 1
ATOM 590 C CA . PRO A 1 78 ? 7.182 -0.279 -21.952 1.00 87.12 78 PRO A CA 1
ATOM 591 C C . PRO A 1 78 ? 6.865 -1.780 -21.870 1.00 87.12 78 PRO A C 1
ATOM 593 O O . PRO A 1 78 ? 7.044 -2.479 -22.859 1.00 87.12 78 PRO A O 1
ATOM 596 N N . HIS A 1 79 ? 6.333 -2.241 -20.734 1.00 83.38 79 HIS A N 1
ATOM 597 C CA . HIS A 1 79 ? 6.002 -3.644 -20.445 1.00 83.38 79 HIS A CA 1
ATOM 598 C C . HIS A 1 79 ? 4.503 -3.954 -20.612 1.00 83.38 79 HIS A C 1
ATOM 600 O O . HIS A 1 79 ? 3.941 -4.812 -19.932 1.00 83.38 79 HIS A O 1
ATOM 606 N N . ALA A 1 80 ? 3.807 -3.220 -21.484 1.00 86.75 80 ALA A N 1
ATOM 607 C CA . ALA A 1 80 ? 2.377 -3.419 -21.685 1.00 86.75 80 ALA A CA 1
ATOM 608 C C . ALA A 1 80 ? 2.071 -4.856 -22.152 1.00 86.75 80 ALA A C 1
ATOM 610 O O . ALA A 1 80 ? 2.689 -5.352 -23.091 1.00 86.75 80 ALA A O 1
ATOM 611 N N . TRP A 1 81 ? 1.069 -5.485 -21.529 1.00 89.56 81 TRP A N 1
ATOM 612 C CA . TRP A 1 81 ? 0.667 -6.892 -21.720 1.00 89.56 81 TRP A CA 1
ATOM 613 C C . TRP A 1 81 ? 1.691 -7.952 -21.301 1.00 89.56 81 TRP A C 1
ATOM 615 O O . TRP A 1 81 ? 1.412 -9.146 -21.422 1.00 89.56 81 TRP A O 1
ATOM 625 N N . GLU A 1 82 ? 2.850 -7.553 -20.786 1.00 87.94 82 GLU A N 1
ATOM 626 C CA . GLU A 1 82 ? 3.825 -8.495 -20.256 1.00 87.94 82 GLU A CA 1
ATOM 627 C C . GLU A 1 82 ? 3.407 -8.913 -18.843 1.00 87.94 82 GLU A C 1
ATOM 629 O O . GLU A 1 82 ? 3.057 -8.083 -18.002 1.00 87.94 82 GLU A O 1
ATOM 634 N N . VAL A 1 83 ? 3.399 -10.224 -18.590 1.00 87.19 83 VAL A N 1
ATOM 635 C CA . VAL A 1 83 ? 3.134 -10.761 -17.253 1.00 87.19 83 VAL A CA 1
ATOM 636 C C . VAL A 1 83 ? 4.412 -10.665 -16.438 1.00 87.19 83 VAL A C 1
ATOM 638 O O . VAL A 1 83 ? 5.422 -11.287 -16.768 1.00 87.19 83 VAL A O 1
ATOM 641 N N . GLU A 1 84 ? 4.344 -9.907 -15.352 1.00 83.88 84 GLU A N 1
ATOM 642 C CA . GLU A 1 84 ? 5.464 -9.731 -14.439 1.00 83.88 84 GLU A CA 1
ATOM 643 C C . GLU A 1 84 ? 5.630 -10.950 -13.524 1.00 83.88 84 GLU A C 1
ATOM 645 O O . GLU A 1 84 ? 4.661 -11.576 -13.078 1.00 83.88 84 GLU A O 1
ATOM 650 N N . GLY A 1 85 ? 6.887 -11.272 -13.214 1.00 85.62 85 GLY A N 1
ATOM 651 C CA . GLY A 1 85 ? 7.220 -12.285 -12.223 1.00 85.62 85 GLY A CA 1
ATOM 652 C C . GLY A 1 85 ? 6.763 -11.888 -10.818 1.00 85.62 85 GLY A C 1
ATOM 653 O O . GLY A 1 85 ? 6.547 -10.719 -10.503 1.00 85.62 85 GLY A O 1
ATOM 654 N N . VAL A 1 86 ? 6.630 -12.885 -9.947 1.00 85.56 86 VAL A N 1
ATOM 655 C CA . VAL A 1 86 ? 6.277 -12.659 -8.544 1.00 85.56 86 VAL A CA 1
ATOM 656 C C . VAL A 1 86 ? 7.548 -12.466 -7.720 1.00 85.56 86 VAL A C 1
ATOM 658 O O . VAL A 1 86 ? 8.363 -13.385 -7.603 1.00 85.56 86 VAL A O 1
ATOM 661 N N . GLY A 1 87 ? 7.707 -11.280 -7.136 1.00 86.75 87 GLY A N 1
ATOM 662 C CA . GLY A 1 87 ? 8.839 -10.915 -6.295 1.00 86.75 87 GLY A CA 1
ATOM 663 C C . GLY A 1 87 ? 8.569 -11.089 -4.797 1.00 86.75 87 GLY A C 1
ATOM 664 O O . GLY A 1 87 ? 7.447 -11.017 -4.306 1.00 86.75 87 GLY A O 1
ATOM 665 N N . ALA A 1 88 ? 9.630 -11.262 -4.008 1.00 86.00 88 ALA A N 1
ATOM 666 C CA . ALA A 1 88 ? 9.495 -11.337 -2.549 1.00 86.00 88 ALA A CA 1
ATOM 667 C C . ALA A 1 88 ? 8.980 -10.017 -1.937 1.00 86.00 88 ALA A C 1
ATOM 669 O O . ALA A 1 88 ? 8.189 -10.030 -0.988 1.00 86.00 88 ALA A O 1
ATOM 670 N N . LEU A 1 89 ? 9.427 -8.875 -2.472 1.00 86.00 89 LEU A N 1
ATOM 671 C CA . LEU A 1 89 ? 9.019 -7.551 -2.000 1.00 86.00 89 LEU A CA 1
ATOM 672 C C . LEU A 1 89 ? 7.558 -7.248 -2.341 1.00 86.00 89 LEU A C 1
ATOM 674 O O . LEU A 1 89 ? 6.819 -6.797 -1.466 1.00 86.00 89 LEU A O 1
ATOM 678 N N . ASP A 1 90 ? 7.124 -7.547 -3.567 1.00 89.94 90 ASP A N 1
ATOM 679 C CA . ASP A 1 90 ? 5.752 -7.275 -3.998 1.00 89.94 90 ASP A CA 1
ATOM 680 C C . ASP A 1 90 ? 4.719 -8.128 -3.234 1.00 89.94 90 ASP A C 1
ATOM 682 O O . ASP A 1 90 ? 3.702 -7.602 -2.772 1.00 89.94 90 ASP A O 1
ATOM 686 N N . LEU A 1 91 ? 5.030 -9.396 -2.943 1.00 90.44 91 LEU A N 1
ATOM 687 C CA . LEU A 1 91 ? 4.206 -10.245 -2.085 1.00 90.44 91 LEU A CA 1
ATOM 688 C C . LEU A 1 91 ? 4.154 -9.730 -0.648 1.00 90.44 91 LEU A C 1
ATOM 690 O O . LEU A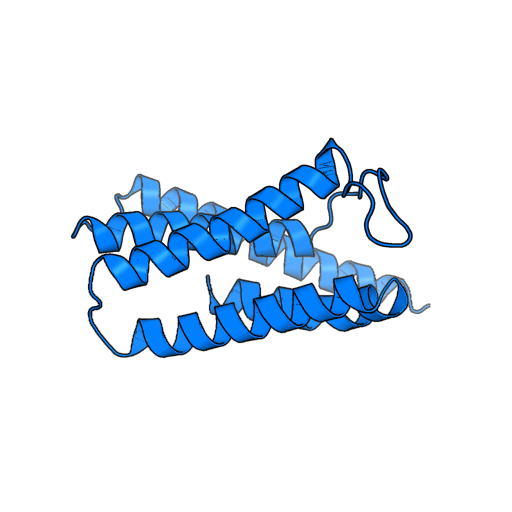 1 91 ? 3.107 -9.792 -0.003 1.00 90.44 91 LEU A O 1
ATOM 694 N N . SER A 1 92 ? 5.271 -9.212 -0.135 1.00 88.12 92 SER A N 1
ATOM 695 C CA . SER A 1 92 ? 5.338 -8.647 1.216 1.00 88.12 92 SER A CA 1
ATOM 696 C C . SER A 1 92 ? 4.483 -7.385 1.342 1.00 88.12 92 SER A C 1
ATOM 698 O O . SER A 1 92 ? 3.766 -7.230 2.336 1.00 88.12 92 SER A O 1
ATOM 700 N N . ALA A 1 93 ? 4.522 -6.506 0.334 1.00 93.00 93 ALA A N 1
ATOM 701 C CA . ALA A 1 93 ? 3.646 -5.340 0.255 1.00 93.00 93 ALA A CA 1
ATOM 702 C C . ALA A 1 93 ? 2.179 -5.782 0.191 1.00 93.00 93 ALA A C 1
ATOM 704 O O . ALA A 1 93 ? 1.404 -5.439 1.084 1.00 93.00 93 ALA A O 1
ATOM 705 N N . THR A 1 94 ? 1.836 -6.648 -0.764 1.00 93.62 94 THR A N 1
ATOM 706 C CA . THR A 1 94 ? 0.474 -7.164 -0.972 1.00 93.62 94 THR A CA 1
ATOM 707 C C . THR A 1 94 ? -0.088 -7.822 0.294 1.00 93.62 94 THR A C 1
ATOM 709 O O . THR A 1 94 ? -1.225 -7.568 0.695 1.00 93.62 94 THR A O 1
ATOM 712 N N . ALA A 1 95 ? 0.711 -8.628 1.000 1.00 89.62 95 ALA A N 1
ATOM 713 C CA . ALA A 1 95 ? 0.311 -9.247 2.262 1.00 89.62 95 ALA A CA 1
ATOM 714 C C . ALA A 1 95 ? 0.004 -8.203 3.350 1.00 89.62 95 ALA A C 1
ATOM 716 O O . ALA A 1 95 ? -0.995 -8.324 4.069 1.00 89.62 95 ALA A O 1
ATOM 717 N N . ALA A 1 96 ? 0.831 -7.159 3.465 1.00 91.19 96 ALA A N 1
ATOM 718 C CA . ALA A 1 96 ? 0.605 -6.066 4.405 1.00 91.19 96 ALA A CA 1
ATOM 719 C C . ALA A 1 96 ? -0.664 -5.265 4.064 1.00 91.19 96 ALA A C 1
ATOM 721 O O . ALA A 1 96 ? -1.401 -4.873 4.973 1.00 91.19 96 ALA A O 1
ATOM 722 N N . GLU A 1 97 ? -0.944 -5.048 2.782 1.00 96.31 97 GLU A N 1
ATOM 723 C CA . GLU A 1 97 ? -2.148 -4.367 2.299 1.00 96.31 97 GLU A CA 1
ATOM 724 C C . GLU A 1 97 ? -3.415 -5.170 2.594 1.00 96.31 97 GLU A C 1
ATOM 726 O O . GLU A 1 97 ? -4.364 -4.641 3.176 1.00 96.31 97 GLU A O 1
ATOM 731 N N . VAL A 1 98 ? -3.415 -6.472 2.294 1.00 94.69 98 VAL A N 1
ATOM 732 C CA . VAL A 1 98 ? -4.537 -7.373 2.601 1.00 94.69 98 VAL A CA 1
ATOM 733 C C . VAL A 1 98 ? -4.787 -7.439 4.109 1.00 94.69 98 VAL A C 1
ATOM 735 O O . VAL A 1 98 ? -5.930 -7.310 4.557 1.00 94.69 98 VAL A O 1
ATOM 738 N N . ALA A 1 99 ? -3.731 -7.563 4.919 1.00 91.25 99 ALA A N 1
ATOM 739 C CA . ALA A 1 99 ? -3.854 -7.542 6.375 1.00 91.25 99 ALA A CA 1
ATOM 740 C C . ALA A 1 99 ? -4.452 -6.216 6.883 1.00 91.25 99 ALA A C 1
ATOM 742 O O . ALA A 1 99 ? -5.298 -6.217 7.784 1.00 91.25 99 ALA A O 1
ATOM 743 N N . LEU A 1 100 ? -4.058 -5.080 6.290 1.00 94.44 100 LEU A N 1
ATOM 744 C CA . LEU A 1 100 ? -4.647 -3.781 6.610 1.00 94.44 100 LEU A CA 1
ATOM 745 C C . LEU A 1 100 ? -6.131 -3.731 6.247 1.00 94.44 100 LEU A C 1
ATOM 747 O O . LEU A 1 100 ? -6.929 -3.286 7.069 1.00 94.44 100 LEU A O 1
ATOM 751 N N . VAL A 1 101 ? -6.515 -4.198 5.058 1.00 96.06 101 VAL A N 1
ATOM 752 C CA . VAL A 1 101 ? -7.919 -4.236 4.619 1.00 96.06 101 VAL A CA 1
ATOM 753 C C . VAL A 1 101 ? -8.776 -5.004 5.624 1.00 96.06 101 VAL A C 1
ATOM 755 O O . VAL A 1 101 ? -9.808 -4.494 6.064 1.00 96.06 101 VAL A O 1
ATOM 758 N N . VAL A 1 102 ? -8.329 -6.185 6.056 1.00 93.56 102 VAL A N 1
ATOM 759 C CA . VAL A 1 102 ? -9.040 -6.997 7.057 1.00 93.56 102 VAL A CA 1
ATOM 760 C C . VAL A 1 102 ? -9.197 -6.238 8.380 1.00 93.56 102 VAL A C 1
ATOM 762 O O . VAL A 1 102 ? -10.300 -6.179 8.934 1.00 93.56 102 VAL A O 1
ATOM 765 N N . ALA A 1 103 ? -8.128 -5.599 8.864 1.00 91.81 103 ALA A N 1
ATOM 766 C CA . ALA A 1 103 ? -8.167 -4.803 10.089 1.00 91.81 103 ALA A CA 1
ATOM 767 C C . ALA A 1 103 ? -9.129 -3.605 9.978 1.00 91.81 103 ALA A C 1
ATOM 769 O O . ALA A 1 103 ? -9.928 -3.364 10.883 1.00 91.81 103 ALA A O 1
ATOM 770 N N . LEU A 1 104 ? -9.108 -2.883 8.856 1.00 94.31 104 LEU A N 1
ATOM 771 C CA . LEU A 1 104 ? -9.991 -1.741 8.617 1.00 94.31 104 LEU A CA 1
ATOM 772 C C . LEU A 1 104 ? -11.462 -2.160 8.507 1.00 94.31 104 LEU A C 1
ATOM 774 O O . LEU A 1 104 ? -12.334 -1.450 9.006 1.00 94.31 104 LEU A O 1
ATOM 778 N N . VAL A 1 105 ? -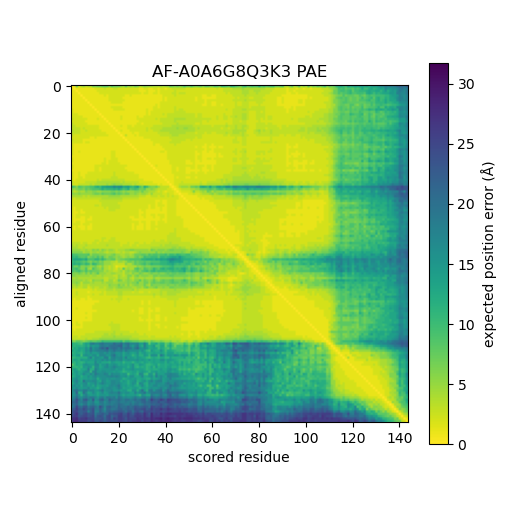11.760 -3.321 7.912 1.00 94.69 105 VAL A N 1
ATOM 779 C CA . VAL A 1 105 ? -13.125 -3.877 7.877 1.00 94.69 105 VAL A CA 1
ATOM 780 C C . VAL A 1 105 ? -13.622 -4.192 9.289 1.00 94.69 105 VAL A C 1
ATOM 782 O O . VAL A 1 105 ? -14.779 -3.906 9.605 1.00 94.69 105 VAL A O 1
ATOM 785 N N . ALA A 1 106 ? -12.767 -4.754 10.146 1.00 91.50 106 ALA A N 1
ATOM 786 C CA . ALA A 1 106 ? -13.110 -5.036 11.537 1.00 91.50 106 ALA A CA 1
ATOM 787 C C . ALA A 1 106 ? -13.382 -3.739 12.322 1.00 91.50 106 ALA A C 1
ATOM 789 O O . ALA A 1 106 ? -14.460 -3.596 12.907 1.00 91.50 106 ALA A O 1
ATOM 790 N N . LEU A 1 107 ? -12.474 -2.758 12.224 1.00 91.56 107 LEU A N 1
ATOM 791 C CA . LEU A 1 107 ? -12.620 -1.435 12.844 1.00 91.56 107 LEU A CA 1
ATOM 792 C C . LEU A 1 107 ? -13.898 -0.726 12.387 1.00 91.56 107 LEU A C 1
ATOM 794 O O . LEU A 1 107 ? -14.672 -0.250 13.215 1.00 91.56 107 LEU A O 1
ATOM 798 N N . ARG A 1 108 ? -14.183 -0.730 11.080 1.00 93.31 108 ARG A N 1
ATOM 799 C CA . ARG A 1 108 ? -15.402 -0.136 10.514 1.00 93.31 108 ARG A CA 1
ATOM 800 C C . ARG A 1 108 ? -16.680 -0.771 11.063 1.00 93.31 108 ARG A C 1
ATOM 802 O O . ARG A 1 108 ? -17.687 -0.087 11.205 1.00 93.31 108 ARG A O 1
ATOM 809 N N . ARG A 1 109 ? -16.656 -2.073 11.354 1.00 91.88 109 ARG A N 1
ATOM 810 C CA . ARG A 1 109 ? -17.792 -2.814 11.927 1.00 91.88 109 ARG A CA 1
ATOM 811 C C . ARG A 1 109 ? -17.896 -2.672 13.448 1.00 91.88 109 ARG A C 1
ATOM 813 O O . ARG A 1 109 ? -18.799 -3.270 14.028 1.00 91.88 109 ARG A O 1
ATOM 820 N N . GLY A 1 110 ? -16.978 -1.944 14.090 1.00 85.44 110 GLY A N 1
ATOM 821 C CA . GLY A 1 110 ? -16.892 -1.857 15.548 1.00 85.44 110 GLY A CA 1
ATOM 822 C C . GLY A 1 110 ? -16.544 -3.195 16.206 1.00 85.44 110 GLY A C 1
ATOM 823 O O . GLY A 1 110 ? -16.933 -3.438 17.345 1.00 85.44 110 GLY A O 1
ATOM 824 N N . ARG A 1 111 ? -15.867 -4.098 15.485 1.00 77.06 111 ARG A N 1
ATOM 825 C CA . ARG A 1 111 ? -15.497 -5.433 15.973 1.00 77.06 111 ARG A CA 1
ATOM 826 C C . ARG A 1 111 ? -13.986 -5.533 16.142 1.00 77.06 111 ARG A C 1
ATOM 828 O O . ARG A 1 111 ? -13.231 -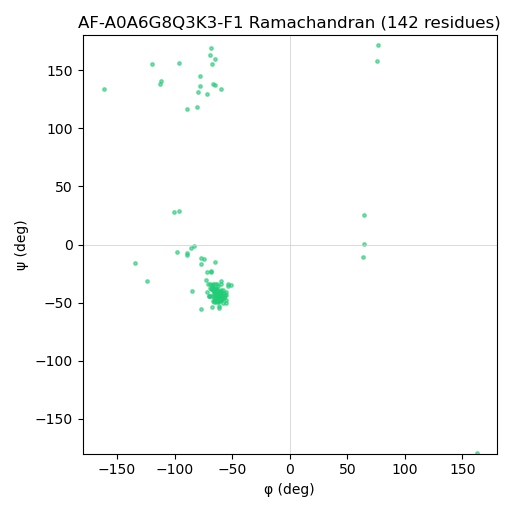5.065 15.294 1.00 77.06 111 ARG A O 1
ATOM 835 N N . GLY A 1 112 ? -13.547 -6.205 17.204 1.00 70.88 112 GLY A N 1
ATOM 836 C CA . GLY A 1 112 ? -12.175 -6.707 17.284 1.00 70.88 112 GLY A CA 1
ATOM 837 C C . GLY A 1 112 ? -11.946 -7.829 16.265 1.00 70.88 112 GLY A C 1
ATOM 838 O O . GLY A 1 112 ? -12.894 -8.503 15.853 1.00 70.88 112 GLY A O 1
ATOM 839 N N . LEU A 1 113 ? -10.694 -8.041 15.852 1.00 72.44 113 LEU A N 1
ATOM 840 C CA . LEU A 1 113 ? -10.325 -9.218 15.060 1.00 72.44 113 LEU A CA 1
ATOM 841 C C . LEU A 1 113 ? -10.526 -10.492 15.898 1.00 72.44 113 LEU A C 1
ATOM 843 O O . LEU A 1 113 ? -10.179 -10.517 17.081 1.00 72.44 113 LEU A O 1
ATOM 847 N N . SER A 1 114 ? -11.084 -11.546 15.292 1.00 76.25 114 SER A N 1
ATOM 848 C CA . SER A 1 114 ? -11.194 -12.861 15.941 1.00 76.25 114 SER A CA 1
ATOM 849 C C . SER A 1 114 ? -9.807 -13.498 16.126 1.00 76.25 114 SER A C 1
ATOM 851 O O . SER A 1 114 ? -8.821 -13.018 15.560 1.00 76.25 114 SER A O 1
ATOM 853 N N . LYS A 1 115 ? -9.704 -14.586 16.903 1.00 75.88 115 LYS A N 1
ATOM 854 C CA . LYS A 1 115 ? -8.431 -15.313 17.087 1.00 75.88 115 LYS A CA 1
ATOM 855 C C . LYS A 1 115 ? -7.871 -15.810 15.749 1.00 75.88 115 LYS A C 1
ATOM 857 O O . LYS A 1 115 ? -6.674 -15.704 15.509 1.00 75.88 115 LYS A O 1
ATOM 862 N N . GLU A 1 116 ? -8.745 -16.271 14.860 1.00 72.38 116 GLU A N 1
ATOM 863 C CA . GLU A 1 116 ? -8.426 -16.704 13.497 1.00 72.38 116 GLU A CA 1
ATOM 864 C C . GLU A 1 116 ? -7.984 -15.516 12.633 1.00 72.38 116 GLU A C 1
ATOM 866 O O . GLU A 1 116 ? -7.036 -15.629 11.859 1.00 72.38 116 GLU A O 1
ATOM 871 N N . GLY A 1 117 ? -8.617 -14.350 12.809 1.00 68.62 117 GLY A N 1
ATOM 872 C CA . GLY A 1 117 ? -8.200 -13.100 12.172 1.00 68.62 117 GLY A CA 1
ATOM 873 C C . GLY A 1 117 ? -6.784 -12.689 12.576 1.00 68.62 117 GLY A C 1
ATOM 874 O O . GLY A 1 117 ? -5.961 -12.379 11.718 1.00 68.62 117 GLY A O 1
ATOM 875 N N . TRP A 1 118 ? -6.471 -12.753 13.871 1.00 75.62 118 TRP A N 1
ATOM 876 C CA . TRP A 1 118 ? -5.121 -12.503 14.377 1.00 75.62 118 TRP A CA 1
ATOM 877 C C . TRP A 1 118 ? -4.108 -13.543 13.906 1.00 75.62 118 TRP A C 1
ATOM 879 O O . TRP A 1 118 ? -2.985 -13.176 13.575 1.00 75.62 118 TRP A O 1
ATOM 889 N N . PHE A 1 119 ? -4.502 -14.814 13.826 1.00 74.94 119 PHE A N 1
ATOM 890 C CA . PHE A 1 119 ? -3.653 -15.879 13.300 1.00 74.94 119 PHE A CA 1
ATOM 891 C C . PHE A 1 119 ? -3.300 -15.648 11.823 1.00 74.94 119 PHE A C 1
ATOM 893 O O . PHE A 1 119 ? -2.132 -15.725 11.456 1.00 74.94 119 PHE A O 1
ATOM 900 N N . MET A 1 120 ? -4.272 -15.270 10.988 1.00 68.06 120 MET A N 1
ATOM 901 C CA . MET A 1 120 ? -4.020 -14.931 9.582 1.00 68.06 120 MET A CA 1
ATOM 902 C C . MET A 1 120 ? -3.129 -13.694 9.433 1.00 68.06 120 MET A C 1
ATOM 904 O O . MET A 1 120 ? -2.180 -13.720 8.654 1.00 68.06 120 MET A O 1
ATOM 908 N N . VAL A 1 121 ? -3.376 -12.631 10.208 1.00 71.06 121 VAL A N 1
ATOM 909 C CA . VAL A 1 121 ? -2.507 -11.440 10.215 1.00 71.06 121 VAL A CA 1
ATOM 910 C C . VAL A 1 121 ? -1.085 -11.810 10.640 1.00 71.06 121 VAL A C 1
ATOM 912 O O . VAL A 1 121 ? -0.127 -11.370 10.012 1.00 71.06 121 VAL A O 1
ATOM 915 N N . PHE A 1 122 ? -0.933 -12.648 11.665 1.00 75.69 122 PHE A N 1
ATOM 916 C CA . PHE A 1 122 ? 0.367 -13.134 12.116 1.00 75.69 122 PHE A CA 1
ATOM 917 C C . PHE A 1 122 ? 1.100 -13.913 11.017 1.00 75.69 122 PHE A C 1
ATOM 919 O O . PHE A 1 122 ? 2.259 -13.612 10.746 1.00 75.69 122 PHE A O 1
ATOM 926 N N . LEU A 1 123 ? 0.431 -14.853 10.340 1.00 76.56 123 LEU A N 1
ATOM 927 C CA . LEU A 1 123 ? 1.031 -15.614 9.240 1.00 76.56 123 LEU A CA 1
ATOM 928 C C . LEU A 1 123 ? 1.478 -14.709 8.087 1.00 76.56 123 LEU A C 1
ATOM 930 O O . LEU A 1 123 ? 2.584 -14.879 7.584 1.00 76.56 123 LEU A O 1
ATOM 934 N N . LEU A 1 124 ? 0.662 -13.719 7.713 1.00 66.94 124 LEU A N 1
ATOM 935 C CA . LEU A 1 124 ? 1.003 -12.749 6.668 1.00 66.94 124 LEU A CA 1
ATOM 936 C C . LEU A 1 124 ? 2.217 -11.890 7.054 1.00 66.94 124 LEU A C 1
ATOM 938 O O . LEU A 1 124 ? 3.086 -11.642 6.223 1.00 66.94 124 LEU A O 1
ATOM 942 N N . VAL A 1 125 ? 2.313 -11.473 8.320 1.00 66.19 125 VAL A N 1
ATOM 943 C CA . VAL A 1 125 ? 3.447 -10.684 8.829 1.00 66.19 125 VAL A CA 1
ATOM 944 C C . VAL A 1 125 ? 4.723 -11.516 8.913 1.00 66.19 125 VAL A C 1
ATOM 946 O O . VAL A 1 125 ? 5.780 -11.042 8.503 1.00 66.19 125 VAL A O 1
ATOM 949 N N . VAL A 1 126 ? 4.643 -12.750 9.418 1.00 74.06 126 VAL A N 1
ATOM 950 C CA . VAL A 1 126 ? 5.787 -13.674 9.462 1.00 74.06 126 VAL A CA 1
ATOM 951 C C . VAL A 1 126 ? 6.271 -13.975 8.050 1.00 74.06 126 VAL A C 1
ATOM 953 O O . VAL A 1 126 ? 7.468 -13.900 7.791 1.00 74.06 126 VAL A O 1
ATOM 956 N N . TYR A 1 127 ? 5.351 -14.244 7.124 1.00 71.88 127 TYR A N 1
ATOM 957 C CA . TYR A 1 127 ? 5.672 -14.451 5.720 1.00 71.88 127 TYR A CA 1
ATOM 958 C C . TYR A 1 127 ? 6.399 -13.240 5.115 1.00 71.88 127 TYR A C 1
ATOM 960 O O . TYR A 1 127 ? 7.486 -13.403 4.566 1.00 71.88 127 TYR A O 1
ATOM 968 N N . ALA A 1 128 ? 5.864 -12.027 5.293 1.00 59.28 128 ALA A N 1
ATOM 969 C CA . ALA A 1 128 ? 6.489 -10.800 4.796 1.00 59.28 128 ALA A CA 1
ATOM 970 C C . ALA A 1 128 ? 7.878 -10.549 5.418 1.00 59.28 128 ALA A C 1
ATOM 972 O O . ALA A 1 128 ? 8.818 -10.176 4.721 1.00 59.28 128 ALA A O 1
ATOM 973 N N . ALA A 1 129 ? 8.044 -10.794 6.722 1.00 62.22 129 ALA A N 1
ATOM 974 C CA . ALA A 1 129 ? 9.331 -10.647 7.402 1.00 62.22 129 ALA A CA 1
ATOM 975 C C . ALA A 1 129 ? 10.376 -11.657 6.899 1.00 62.22 129 ALA A C 1
ATOM 977 O O . ALA A 1 129 ? 11.542 -11.305 6.719 1.00 62.22 129 ALA A O 1
ATOM 978 N N . LEU A 1 130 ? 9.963 -12.903 6.645 1.00 72.44 130 LEU A N 1
ATOM 979 C CA . LEU A 1 130 ? 10.829 -13.938 6.084 1.00 72.44 130 LEU A CA 1
ATOM 980 C C . LEU A 1 130 ? 11.197 -13.635 4.630 1.00 72.44 130 LEU A C 1
ATOM 982 O O . LEU A 1 130 ? 12.370 -13.724 4.280 1.00 72.44 130 LEU A O 1
ATOM 986 N N . ALA A 1 131 ? 10.233 -13.223 3.806 1.00 61.69 131 ALA A N 1
ATOM 987 C CA . ALA A 1 131 ? 10.467 -12.813 2.425 1.00 61.69 131 ALA A CA 1
ATOM 988 C C . ALA A 1 131 ? 11.456 -11.635 2.348 1.00 61.69 131 ALA A C 1
ATOM 990 O O . ALA A 1 131 ? 12.425 -11.693 1.592 1.00 61.69 131 ALA A O 1
ATOM 991 N N . PHE A 1 132 ? 11.291 -10.625 3.209 1.00 53.03 132 PHE A N 1
ATOM 992 C CA . PHE A 1 132 ? 12.221 -9.499 3.329 1.00 53.03 132 PHE A CA 1
ATOM 993 C C . PHE A 1 132 ? 13.629 -9.933 3.779 1.00 53.03 132 PHE A C 1
ATOM 995 O O . PHE A 1 132 ? 14.631 -9.529 3.187 1.00 53.03 132 PHE A O 1
ATOM 1002 N N . ALA A 1 133 ? 13.727 -10.787 4.803 1.00 63.72 133 ALA A N 1
ATOM 1003 C CA . ALA A 1 133 ? 15.010 -11.263 5.325 1.00 63.72 133 ALA A CA 1
ATOM 1004 C C . ALA A 1 133 ? 15.764 -12.169 4.337 1.00 63.72 133 ALA A C 1
ATOM 1006 O O . ALA A 1 133 ? 16.995 -12.139 4.289 1.00 63.72 133 ALA A O 1
ATOM 1007 N N . LEU A 1 134 ? 15.043 -12.973 3.554 1.00 61.56 134 LEU A N 1
ATOM 1008 C CA . LEU A 1 134 ? 15.615 -13.813 2.502 1.00 61.56 134 LEU A CA 1
ATOM 1009 C C . LEU A 1 134 ? 16.082 -12.965 1.314 1.00 61.56 134 LEU A C 1
ATOM 1011 O O . LEU A 1 134 ? 17.187 -13.182 0.820 1.00 61.56 134 LEU A O 1
ATOM 1015 N N . PHE A 1 135 ? 15.311 -11.950 0.921 1.00 50.59 135 PHE A N 1
ATOM 1016 C CA . PHE A 1 135 ? 15.698 -11.012 -0.133 1.00 50.59 135 PHE A CA 1
ATOM 1017 C C . PHE A 1 135 ? 16.982 -10.244 0.216 1.00 50.59 135 PHE A C 1
ATOM 1019 O O . PHE A 1 135 ? 17.934 -10.252 -0.559 1.00 50.59 135 PHE A O 1
ATOM 1026 N N . GLY A 1 136 ? 17.070 -9.680 1.427 1.00 50.84 136 GLY A N 1
ATOM 1027 C CA . GLY A 1 136 ? 18.271 -8.967 1.885 1.00 50.84 136 GLY A CA 1
ATOM 1028 C C . GLY A 1 136 ? 19.521 -9.847 2.035 1.00 50.84 136 GLY A C 1
ATOM 1029 O O . GLY A 1 136 ? 20.630 -9.324 2.145 1.00 50.84 136 GLY A O 1
ATOM 1030 N N . ARG A 1 137 ? 19.368 -11.179 2.054 1.00 56.97 137 ARG A N 1
ATOM 1031 C CA . ARG A 1 137 ? 20.497 -12.117 1.975 1.00 56.97 137 ARG A CA 1
ATOM 1032 C C . ARG A 1 137 ? 20.910 -12.387 0.534 1.00 56.97 137 ARG A C 1
ATOM 1034 O O . ARG A 1 137 ? 22.105 -12.452 0.287 1.00 56.97 137 ARG A O 1
ATOM 1041 N N . LEU A 1 138 ? 19.962 -12.527 -0.392 1.00 48.81 138 LEU A N 1
ATOM 1042 C CA . LEU A 1 138 ? 20.244 -12.829 -1.799 1.00 48.81 138 LEU A CA 1
ATOM 1043 C C . LEU A 1 138 ? 20.953 -11.675 -2.518 1.00 48.81 138 LEU A C 1
ATOM 1045 O O . LEU A 1 138 ? 21.886 -11.923 -3.273 1.00 48.81 138 LEU A O 1
ATOM 1049 N N . THR A 1 139 ? 20.600 -10.424 -2.219 1.00 49.59 139 THR A N 1
ATOM 1050 C CA . THR A 1 139 ? 21.273 -9.252 -2.805 1.00 49.59 139 THR A CA 1
ATOM 1051 C C . THR A 1 139 ? 22.714 -9.073 -2.322 1.00 49.59 139 THR A C 1
ATOM 1053 O O . THR A 1 139 ? 23.528 -8.526 -3.048 1.00 49.59 139 THR A O 1
ATOM 1056 N N . ARG A 1 140 ? 23.083 -9.609 -1.149 1.00 52.03 140 ARG A N 1
ATOM 1057 C CA . ARG A 1 140 ? 24.474 -9.589 -0.650 1.00 52.03 140 ARG A CA 1
ATOM 1058 C C . ARG A 1 140 ? 25.402 -10.618 -1.305 1.00 52.03 140 ARG A C 1
ATOM 1060 O O . ARG A 1 140 ? 26.604 -10.546 -1.081 1.00 52.03 140 ARG A O 1
ATOM 1067 N N . PHE A 1 141 ? 24.873 -11.579 -2.063 1.00 47.28 141 PHE A N 1
ATOM 1068 C CA . PHE A 1 141 ? 25.677 -12.589 -2.766 1.00 47.28 141 PHE A CA 1
ATOM 1069 C C . PHE A 1 141 ? 25.929 -12.251 -4.246 1.00 47.28 141 PHE A C 1
ATOM 1071 O O . PHE A 1 141 ? 26.687 -12.967 -4.889 1.00 47.28 141 PHE A O 1
ATOM 1078 N N . GLY A 1 142 ? 25.313 -11.188 -4.781 1.00 40.97 142 GLY A N 1
ATOM 1079 C CA . GLY A 1 142 ? 25.491 -10.746 -6.172 1.00 40.97 142 GLY A CA 1
ATOM 1080 C C . GLY A 1 142 ? 26.638 -9.753 -6.405 1.00 40.97 142 GLY A C 1
ATOM 1081 O O . GLY A 1 142 ? 26.947 -9.468 -7.555 1.00 40.97 142 GLY A O 1
ATOM 1082 N N . ASP A 1 143 ? 27.277 -9.255 -5.339 1.00 45.03 143 ASP A N 1
ATOM 1083 C CA . ASP A 1 143 ? 28.318 -8.212 -5.390 1.00 45.03 143 ASP A CA 1
ATOM 1084 C C . ASP A 1 143 ? 29.764 -8.772 -5.389 1.00 45.03 143 ASP A C 1
ATOM 1086 O O . ASP A 1 143 ? 30.691 -8.129 -4.880 1.00 45.03 143 ASP A O 1
ATOM 1090 N N . HIS A 1 144 ? 29.988 -9.981 -5.919 1.00 40.59 144 HIS A N 1
ATOM 1091 C CA . HIS A 1 144 ? 31.318 -10.609 -6.009 1.00 40.59 144 HIS A CA 1
ATOM 1092 C C . HIS A 1 144 ? 31.646 -11.101 -7.417 1.00 40.59 144 HIS A C 1
ATOM 1094 O O . HIS A 1 144 ? 30.820 -11.846 -7.989 1.00 40.59 144 HIS A O 1
#

pLDDT: mean 85.48, std 14.2, range [40.59, 98.5]

Sequence (144 aa):
MSLSAALIHLFAAPEHFEEWWGYGTFFVGSAVVQGAYAVVLLRGPWGSSFYTVGIAGNLVIVALWLVTRTAGIPFLGPHAWEVEGVGALDLSATAAEVALVVALVALRRGRGLSKEGWFMVFLLVVYAALAFALFGRLTRFGDH